Protein AF-A0A8J2J749-F1 (afdb_monomer_lite)

Sequence (98 aa):
MAPEDKFQYLIQSMREGSKAREVVDSFPLSGSNYPKVIDYLKERFGRDDILLEVYVRELLRLVLKTAQNSSDVISISSLYDKLETQLRALESLGVTPD

Secondary structure (DSSP, 8-state):
--HHHHHHHHHHHSPTT-HHHHHHHTS-S-TTTHHHHHHHHHHHH--HHHHHHHHHHHHHHHHHHHHTT-S----HHHHHHHHHHHHHHHHHTT----

pLDDT: mean 89.74, std 10.11, range [47.19, 97.25]

InterPro domains:
  IPR005312 Domain of unknown function DUF1759 [PF03564] (1-98)

Radius of gyration: 19.24 Å; chains: 1; bounding box: 40×36×50 Å

Organism: NCBI:txid39272

Structure (mmCIF, N/CA/C/O backbone):
data_AF-A0A8J2J749-F1
#
_entry.id   AF-A0A8J2J749-F1
#
loop_
_atom_site.group_PDB
_atom_site.id
_atom_site.type_symbol
_atom_site.label_atom_id
_atom_site.label_alt_id
_atom_site.label_comp_id
_atom_site.label_asym_id
_atom_site.label_entity_id
_atom_site.label_seq_id
_atom_site.pdbx_PDB_ins_code
_atom_site.Cartn_x
_atom_site.Cartn_y
_atom_site.Cartn_z
_atom_site.occupancy
_atom_site.B_iso_or_equiv
_atom_site.auth_seq_id
_atom_site.auth_comp_id
_atom_site.auth_asym_id
_atom_site.auth_atom_id
_atom_site.pdbx_PDB_model_num
ATOM 1 N N . MET A 1 1 ? 18.442 6.435 -4.446 1.00 76.88 1 MET A N 1
ATOM 2 C CA . MET A 1 1 ? 18.248 5.322 -5.399 1.00 76.88 1 MET A CA 1
ATOM 3 C C . MET A 1 1 ? 17.784 5.889 -6.712 1.00 76.88 1 MET A C 1
ATOM 5 O O . MET A 1 1 ? 16.829 6.670 -6.708 1.00 76.88 1 MET A O 1
ATOM 9 N N . ALA A 1 2 ? 18.460 5.509 -7.789 1.00 92.06 2 ALA A N 1
ATOM 10 C CA . ALA A 1 2 ? 18.009 5.808 -9.133 1.00 92.06 2 ALA A CA 1
ATOM 11 C C . ALA A 1 2 ? 16.668 5.089 -9.404 1.00 92.06 2 ALA A C 1
ATOM 13 O O . ALA A 1 2 ? 16.374 4.073 -8.761 1.00 92.06 2 ALA A O 1
ATOM 14 N N . PRO A 1 3 ? 15.808 5.605 -10.296 1.00 92.94 3 PRO A N 1
ATOM 15 C CA . PRO A 1 3 ? 14.561 4.932 -10.664 1.00 92.94 3 PRO A CA 1
ATOM 16 C C . PRO A 1 3 ? 14.772 3.498 -11.184 1.00 92.94 3 PRO A C 1
ATOM 18 O O . PRO A 1 3 ? 13.942 2.627 -10.934 1.00 92.94 3 PRO A O 1
ATOM 21 N N . GLU A 1 4 ? 15.904 3.231 -11.833 1.00 94.62 4 GLU A N 1
ATOM 22 C CA . GLU A 1 4 ? 16.354 1.904 -12.261 1.00 94.62 4 GLU A CA 1
ATOM 23 C C . GLU A 1 4 ? 16.544 0.963 -11.067 1.00 94.62 4 GLU A C 1
ATOM 25 O O . GLU A 1 4 ? 16.002 -0.143 -11.060 1.00 94.62 4 GLU A O 1
ATOM 30 N N . ASP A 1 5 ? 17.232 1.429 -10.018 1.00 96.38 5 ASP A N 1
ATOM 31 C CA . ASP A 1 5 ? 17.420 0.657 -8.786 1.00 96.38 5 ASP A CA 1
ATOM 32 C C . ASP A 1 5 ? 16.064 0.343 -8.139 1.00 96.38 5 ASP A C 1
ATOM 34 O O . ASP A 1 5 ? 15.840 -0.761 -7.644 1.00 96.38 5 ASP A O 1
ATOM 38 N N . LYS A 1 6 ? 15.136 1.316 -8.140 1.00 96.81 6 LYS A N 1
ATOM 39 C CA . LYS A 1 6 ? 13.788 1.138 -7.569 1.00 96.81 6 LYS A CA 1
ATOM 40 C C . LYS A 1 6 ? 12.997 0.092 -8.335 1.00 96.81 6 LYS A C 1
ATOM 42 O O . LYS A 1 6 ? 12.302 -0.711 -7.720 1.00 96.81 6 LYS A O 1
ATOM 47 N N . PHE A 1 7 ? 13.119 0.075 -9.657 1.00 97.00 7 PHE A N 1
ATOM 48 C CA . PHE A 1 7 ? 12.457 -0.923 -10.481 1.00 97.00 7 PHE A CA 1
ATOM 49 C C . PHE A 1 7 ? 13.063 -2.313 -10.262 1.00 97.00 7 PHE A C 1
ATOM 51 O O . PHE A 1 7 ? 12.332 -3.278 -10.047 1.00 97.00 7 PHE A O 1
ATOM 58 N N . GLN A 1 8 ? 14.388 -2.424 -10.188 1.00 96.50 8 GLN A N 1
ATOM 59 C CA . GLN A 1 8 ? 15.027 -3.694 -9.853 1.00 96.50 8 GLN A CA 1
ATOM 60 C C . GLN A 1 8 ? 14.590 -4.200 -8.469 1.00 96.50 8 GLN A C 1
ATOM 62 O O . GLN A 1 8 ? 14.308 -5.386 -8.296 1.00 96.50 8 GLN A O 1
ATOM 67 N N . TYR A 1 9 ? 14.473 -3.304 -7.491 1.00 96.75 9 TYR A N 1
ATOM 68 C CA . TYR A 1 9 ? 13.978 -3.658 -6.165 1.00 96.75 9 TYR A CA 1
ATOM 69 C C . TYR A 1 9 ? 12.505 -4.088 -6.182 1.00 96.75 9 TYR A C 1
ATOM 71 O O . TYR A 1 9 ? 12.145 -5.063 -5.524 1.00 96.75 9 TYR A O 1
ATOM 79 N N . LEU A 1 10 ? 11.655 -3.410 -6.961 1.00 96.56 10 LEU A N 1
ATOM 80 C CA . LEU A 1 10 ? 10.248 -3.779 -7.138 1.00 96.56 10 LEU A CA 1
ATOM 81 C C . LEU A 1 10 ? 10.122 -5.206 -7.675 1.00 96.56 10 LEU A C 1
ATOM 83 O O . LEU A 1 10 ? 9.378 -6.004 -7.113 1.00 96.56 10 LEU A O 1
ATOM 87 N N . ILE A 1 11 ? 10.898 -5.529 -8.711 1.00 95.69 11 ILE A N 1
ATOM 88 C CA . ILE A 1 11 ? 11.025 -6.874 -9.277 1.00 95.69 11 ILE A CA 1
ATOM 89 C C . ILE A 1 11 ? 11.376 -7.868 -8.161 1.00 95.69 11 ILE A C 1
ATOM 91 O O . ILE A 1 11 ? 10.610 -8.792 -7.899 1.00 95.69 11 ILE A O 1
ATOM 95 N N . GLN A 1 12 ? 12.481 -7.657 -7.445 1.00 95.75 12 GLN A N 1
ATOM 96 C CA . GLN A 1 12 ? 12.951 -8.580 -6.398 1.00 95.75 12 GLN A CA 1
ATOM 97 C C . GLN A 1 12 ? 11.965 -8.748 -5.234 1.00 95.75 12 GLN A C 1
ATOM 99 O O . GLN A 1 12 ? 11.929 -9.799 -4.601 1.00 95.75 12 GLN A O 1
ATOM 104 N N . SER A 1 13 ? 11.158 -7.725 -4.962 1.00 95.38 13 SER A N 1
ATOM 105 C CA . SER A 1 13 ? 10.173 -7.727 -3.877 1.00 95.38 13 SER A CA 1
ATOM 106 C C . SER A 1 13 ? 8.876 -8.455 -4.242 1.00 95.38 13 SER A C 1
ATOM 108 O O . SER A 1 13 ? 8.040 -8.708 -3.375 1.00 95.38 13 SER A O 1
ATOM 110 N N . MET A 1 14 ? 8.670 -8.777 -5.519 1.00 95.31 14 MET A N 1
ATOM 111 C CA . MET A 1 14 ? 7.466 -9.447 -5.995 1.00 95.31 14 MET A CA 1
ATOM 112 C C . MET A 1 14 ? 7.576 -10.964 -5.866 1.00 95.31 14 MET A C 1
ATOM 114 O O . MET A 1 14 ? 8.584 -11.570 -6.219 1.00 95.31 14 MET A O 1
ATOM 118 N N . ARG A 1 15 ? 6.481 -11.599 -5.441 1.00 97.00 15 ARG A N 1
ATOM 119 C CA . ARG A 1 15 ? 6.378 -13.059 -5.411 1.00 97.00 15 ARG A CA 1
ATOM 120 C C . ARG A 1 15 ? 6.352 -13.622 -6.833 1.00 97.00 15 ARG A C 1
ATOM 122 O O . ARG A 1 15 ? 5.458 -13.276 -7.611 1.00 97.00 15 ARG A O 1
ATOM 129 N N . GLU A 1 16 ? 7.286 -14.517 -7.141 1.00 95.25 16 GLU A N 1
ATOM 130 C CA . GLU A 1 16 ? 7.338 -15.228 -8.423 1.00 95.25 16 GLU A CA 1
ATOM 131 C C . GLU A 1 16 ? 6.022 -15.965 -8.722 1.00 95.25 16 GLU A C 1
ATOM 133 O O . GLU A 1 16 ? 5.375 -16.508 -7.822 1.00 95.25 16 GLU A O 1
ATOM 138 N N . GLY A 1 17 ? 5.595 -15.933 -9.989 1.00 94.81 17 GLY A N 1
ATOM 139 C CA . GLY A 1 17 ? 4.342 -16.543 -10.453 1.00 94.81 17 GLY A CA 1
ATOM 140 C C . GLY A 1 17 ? 3.057 -15.836 -10.002 1.00 94.81 17 GLY A C 1
ATOM 141 O O . GLY A 1 17 ? 1.964 -16.351 -10.223 1.00 94.81 17 GLY A O 1
ATOM 142 N N . SER A 1 18 ? 3.147 -14.676 -9.345 1.00 97.25 18 SER A N 1
ATOM 143 C CA . SER A 1 18 ? 1.961 -13.883 -9.007 1.00 97.25 18 SER A CA 1
ATOM 144 C C . SER A 1 18 ? 1.495 -13.014 -10.180 1.00 97.25 18 SER A C 1
ATOM 146 O O . SER A 1 18 ? 2.298 -12.537 -10.976 1.00 97.25 18 SER A O 1
ATOM 148 N N . LYS A 1 19 ? 0.193 -12.702 -10.226 1.00 96.50 19 LYS A N 1
ATOM 149 C CA . LYS A 1 19 ? -0.382 -11.778 -11.226 1.00 96.50 19 LYS A CA 1
ATOM 150 C C . LYS A 1 19 ? 0.265 -10.388 -11.201 1.00 96.50 19 LYS A C 1
ATOM 152 O O . LYS A 1 19 ? 0.385 -9.744 -12.235 1.00 96.50 19 LYS A O 1
ATOM 157 N N . ALA A 1 20 ? 0.660 -9.910 -10.020 1.00 96.31 20 ALA A N 1
ATOM 158 C CA . ALA A 1 20 ? 1.373 -8.641 -9.889 1.00 96.31 20 ALA A CA 1
ATOM 159 C C . ALA A 1 20 ? 2.777 -8.736 -10.501 1.00 96.31 20 ALA A C 1
ATOM 161 O O . ALA A 1 20 ? 3.205 -7.821 -11.200 1.00 96.31 20 ALA A O 1
ATOM 162 N N . ARG A 1 21 ? 3.461 -9.870 -10.304 1.00 97.25 21 ARG A N 1
ATOM 163 C CA . ARG A 1 21 ? 4.774 -10.123 -10.896 1.00 97.25 21 ARG A CA 1
ATOM 164 C C . ARG A 1 21 ? 4.718 -10.182 -12.423 1.00 97.25 21 ARG A C 1
ATOM 166 O O . ARG A 1 21 ? 5.538 -9.538 -13.062 1.00 97.25 21 ARG A O 1
ATOM 173 N N . GLU A 1 22 ? 3.715 -10.853 -12.990 1.00 96.81 22 GLU A N 1
ATOM 174 C CA . GLU A 1 22 ? 3.481 -10.889 -14.445 1.00 96.81 22 GLU A CA 1
ATOM 175 C C . GLU A 1 22 ? 3.326 -9.484 -15.043 1.00 96.81 22 GLU A C 1
ATOM 177 O O . GLU A 1 22 ? 3.867 -9.189 -16.107 1.00 96.81 22 GLU A O 1
ATOM 182 N N . VAL A 1 23 ? 2.617 -8.595 -14.341 1.00 96.44 23 VAL A N 1
ATOM 183 C CA . VAL A 1 23 ? 2.502 -7.189 -14.738 1.00 96.44 23 VAL A CA 1
ATOM 184 C C . VAL A 1 23 ? 3.866 -6.515 -14.730 1.00 96.44 23 VAL A C 1
ATOM 186 O O . VAL A 1 23 ? 4.211 -5.870 -15.712 1.00 96.44 23 VAL A O 1
ATOM 189 N N . VAL A 1 24 ? 4.657 -6.670 -13.670 1.00 96.62 24 VAL A N 1
ATOM 190 C CA . VAL A 1 24 ? 5.985 -6.047 -13.587 1.00 96.62 24 VAL A CA 1
ATOM 191 C C . VAL A 1 24 ? 6.921 -6.547 -14.684 1.00 96.62 24 VAL A C 1
ATOM 193 O O . VAL A 1 24 ? 7.585 -5.733 -15.322 1.00 96.62 24 VAL A O 1
ATOM 196 N N . ASP A 1 25 ? 6.921 -7.852 -14.952 1.00 96.19 25 ASP A N 1
ATOM 197 C CA . ASP A 1 25 ? 7.747 -8.473 -15.993 1.00 96.19 25 ASP A CA 1
ATOM 198 C C . ASP A 1 25 ? 7.346 -8.044 -17.415 1.00 96.19 25 ASP A C 1
ATOM 200 O O . ASP A 1 25 ? 8.157 -8.121 -18.337 1.00 96.19 25 ASP A O 1
ATOM 204 N N . SER A 1 26 ? 6.118 -7.550 -17.609 1.00 95.94 26 SER A N 1
ATOM 205 C CA . SER A 1 26 ? 5.661 -7.044 -18.909 1.00 95.94 26 SER A CA 1
ATOM 206 C C . SER A 1 26 ? 6.268 -5.688 -19.300 1.00 95.94 26 SER A C 1
ATOM 208 O O . SER A 1 26 ? 6.206 -5.301 -20.469 1.00 95.94 26 SER A O 1
ATOM 210 N N . PHE A 1 27 ? 6.883 -4.966 -18.354 1.00 96.00 27 PHE A N 1
ATOM 211 C CA . PHE A 1 27 ? 7.537 -3.682 -18.607 1.00 96.00 27 PHE A CA 1
ATOM 212 C C . PHE A 1 27 ? 9.059 -3.862 -18.727 1.00 96.00 27 PHE A C 1
ATOM 214 O O . PHE A 1 27 ? 9.683 -4.430 -17.831 1.00 96.00 27 PHE A O 1
ATOM 221 N N . PRO A 1 28 ? 9.709 -3.310 -19.770 1.00 96.19 28 PRO A N 1
ATOM 222 C CA . PRO A 1 28 ? 11.168 -3.316 -19.857 1.00 96.19 28 PRO A CA 1
ATOM 223 C C . PRO A 1 28 ? 11.815 -2.571 -18.683 1.00 96.19 28 PRO A C 1
ATOM 225 O O . PRO A 1 28 ? 11.406 -1.445 -18.375 1.00 96.19 28 PRO A O 1
ATOM 228 N N . LEU A 1 29 ? 12.860 -3.161 -18.086 1.00 94.38 29 LEU A N 1
ATOM 229 C CA . LEU A 1 29 ? 13.614 -2.590 -16.964 1.00 94.38 29 LEU A CA 1
ATOM 230 C C . LEU A 1 29 ? 14.308 -1.277 -17.370 1.00 94.38 29 LEU A C 1
ATOM 232 O O . LEU A 1 29 ? 15.386 -1.270 -17.958 1.00 94.38 29 LEU A O 1
ATOM 236 N N . SER A 1 30 ? 13.667 -0.153 -17.059 1.00 94.56 30 SER A N 1
ATOM 237 C CA . SER A 1 30 ? 14.152 1.206 -17.314 1.00 94.56 30 SER A CA 1
ATOM 238 C C . SER A 1 30 ? 13.585 2.145 -16.260 1.00 94.56 30 SER A C 1
ATOM 240 O O . SER A 1 30 ? 12.400 2.051 -15.935 1.00 94.56 30 SER A O 1
ATOM 242 N N . GLY A 1 31 ? 14.367 3.108 -15.772 1.00 93.75 31 GLY A N 1
ATOM 243 C CA . GLY A 1 31 ? 13.882 4.066 -14.782 1.00 93.75 31 GLY A CA 1
ATOM 244 C C . GLY A 1 31 ? 12.667 4.873 -15.236 1.00 93.75 31 GLY A C 1
ATOM 245 O O . GLY A 1 31 ? 11.810 5.208 -14.422 1.00 93.75 31 GLY A O 1
ATOM 246 N N . SER A 1 32 ? 12.530 5.101 -16.546 1.00 95.88 32 SER A N 1
ATOM 247 C CA . SER A 1 32 ? 11.360 5.757 -17.148 1.00 95.88 32 SER A CA 1
ATOM 248 C C . SER A 1 32 ? 10.066 4.936 -17.051 1.00 95.88 32 SER A C 1
ATOM 250 O O . SER A 1 32 ? 8.968 5.493 -17.097 1.00 95.88 32 SER A O 1
ATOM 252 N N . ASN A 1 33 ? 10.185 3.614 -16.912 1.00 96.75 33 ASN A N 1
ATOM 253 C CA . ASN A 1 33 ? 9.059 2.692 -16.808 1.00 96.75 33 ASN A CA 1
ATOM 254 C C . ASN A 1 33 ? 8.674 2.395 -15.355 1.00 96.75 33 ASN A C 1
ATOM 256 O O . ASN A 1 33 ? 7.553 1.952 -15.128 1.00 96.75 33 ASN A O 1
ATOM 260 N N . TYR A 1 34 ? 9.537 2.699 -14.376 1.00 97.00 34 TYR A N 1
ATOM 261 C CA . TYR A 1 34 ? 9.213 2.556 -12.954 1.00 97.00 34 TYR A CA 1
ATOM 262 C C . TYR A 1 34 ? 7.903 3.259 -12.546 1.00 97.00 34 TYR A C 1
ATOM 264 O O . TYR A 1 34 ? 7.036 2.596 -11.983 1.00 97.00 34 TYR A O 1
ATOM 272 N N . PRO A 1 35 ? 7.687 4.561 -12.827 1.00 97.00 35 PRO A N 1
ATOM 273 C CA . PRO A 1 35 ? 6.420 5.195 -12.459 1.00 97.00 35 PRO A CA 1
ATOM 274 C C . PRO A 1 35 ? 5.226 4.552 -13.181 1.00 97.00 35 PRO A C 1
ATOM 276 O O . PRO A 1 35 ? 4.215 4.272 -12.551 1.00 97.00 35 PRO A O 1
ATOM 279 N N . LYS A 1 36 ? 5.379 4.201 -14.465 1.00 97.06 36 LYS A N 1
ATOM 280 C CA . LYS A 1 36 ? 4.302 3.604 -15.273 1.00 97.06 36 LYS A CA 1
ATOM 281 C C . LYS A 1 36 ? 3.841 2.252 -14.735 1.00 97.06 36 LYS A C 1
ATOM 283 O O . LYS A 1 36 ? 2.644 1.990 -14.695 1.00 97.06 36 LYS A O 1
ATOM 288 N N . VAL A 1 37 ? 4.778 1.391 -14.325 1.00 97.19 37 VAL A N 1
ATOM 289 C CA . VAL A 1 37 ? 4.425 0.083 -13.758 1.00 97.19 37 VAL A CA 1
ATOM 290 C C . VAL A 1 37 ? 3.751 0.239 -12.395 1.00 97.19 37 VAL A C 1
ATOM 292 O O . VAL A 1 37 ? 2.811 -0.491 -12.104 1.00 97.19 37 VAL A O 1
ATOM 295 N N . ILE A 1 38 ? 4.168 1.216 -11.580 1.00 96.69 38 ILE A N 1
ATOM 296 C CA . ILE A 1 38 ? 3.509 1.520 -10.303 1.00 96.69 38 ILE A CA 1
ATOM 297 C C . ILE A 1 38 ? 2.073 1.997 -10.533 1.00 96.69 38 ILE A C 1
ATOM 299 O O . ILE A 1 38 ? 1.167 1.507 -9.860 1.00 96.69 38 ILE A O 1
ATOM 303 N N . ASP A 1 39 ? 1.856 2.900 -11.486 1.00 96.12 39 ASP A N 1
ATOM 304 C CA . ASP A 1 39 ? 0.520 3.404 -11.809 1.00 96.12 39 ASP A CA 1
ATOM 305 C C . ASP A 1 39 ? -0.380 2.281 -12.332 1.00 96.12 39 ASP A C 1
ATOM 307 O O . ASP A 1 39 ? -1.493 2.108 -11.844 1.00 96.12 39 ASP A O 1
ATOM 311 N N . TYR A 1 40 ? 0.133 1.431 -13.224 1.00 96.44 40 TYR A N 1
ATOM 312 C CA . TYR A 1 40 ? -0.618 0.286 -13.738 1.00 96.44 40 TYR A CA 1
ATOM 313 C C . TYR A 1 40 ? -0.938 -0.751 -12.645 1.00 96.44 40 TYR A C 1
ATOM 315 O O . TYR A 1 40 ? -2.028 -1.325 -12.615 1.00 96.44 40 TYR A O 1
ATOM 323 N N . LEU A 1 41 ? -0.012 -0.996 -11.709 1.00 96.38 41 LEU A N 1
ATOM 324 C CA . LEU A 1 41 ? -0.267 -1.860 -10.552 1.00 96.38 41 LEU A CA 1
ATOM 325 C C . LEU A 1 41 ? -1.376 -1.289 -9.661 1.00 96.38 41 LEU A C 1
ATOM 327 O O . LEU A 1 41 ? -2.235 -2.047 -9.210 1.00 96.38 41 LEU A O 1
ATOM 331 N N . LYS A 1 42 ? -1.379 0.027 -9.424 1.00 94.25 42 LYS A N 1
ATOM 332 C CA . LYS A 1 42 ? -2.436 0.706 -8.664 1.00 94.25 42 LYS A CA 1
ATOM 333 C C . LYS A 1 42 ? -3.773 0.678 -9.395 1.00 94.25 42 LYS A C 1
ATOM 335 O O . LYS A 1 42 ? -4.775 0.391 -8.769 1.00 94.25 42 LYS A O 1
ATOM 340 N N . GLU A 1 43 ? -3.805 0.893 -10.702 1.00 93.94 43 GLU A N 1
ATOM 341 C CA . GLU A 1 43 ? -5.048 0.822 -11.479 1.00 93.94 43 GLU A CA 1
ATOM 342 C C . GLU A 1 43 ? -5.650 -0.591 -11.452 1.00 93.94 43 GLU A C 1
ATOM 344 O O . GLU A 1 43 ? -6.852 -0.775 -11.272 1.00 93.94 43 GLU A O 1
ATOM 349 N N . ARG A 1 44 ? -4.804 -1.614 -11.611 1.00 95.06 44 ARG A N 1
ATOM 350 C CA . ARG A 1 44 ? -5.263 -3.001 -11.731 1.00 95.06 44 ARG A CA 1
ATOM 351 C C . ARG A 1 44 ? -5.573 -3.668 -10.394 1.00 95.06 44 ARG A C 1
ATOM 353 O O . ARG A 1 44 ? -6.436 -4.546 -10.338 1.00 95.06 44 ARG A O 1
ATOM 360 N N . PHE A 1 45 ? -4.821 -3.330 -9.349 1.00 93.88 45 PHE A N 1
ATOM 361 C CA . PHE A 1 45 ? -4.885 -4.005 -8.049 1.00 93.88 45 PHE A CA 1
ATOM 362 C C . PHE A 1 45 ? -5.171 -3.063 -6.878 1.00 93.88 45 PHE A C 1
ATOM 364 O O . PHE A 1 45 ? -5.546 -3.545 -5.809 1.00 93.88 45 PHE A O 1
ATOM 371 N N . GLY A 1 46 ? -5.012 -1.753 -7.058 1.00 91.38 46 GLY A N 1
ATOM 372 C CA . GLY A 1 46 ? -5.515 -0.758 -6.119 1.00 91.38 46 GLY A CA 1
ATOM 373 C C . GLY A 1 46 ? -7.038 -0.779 -6.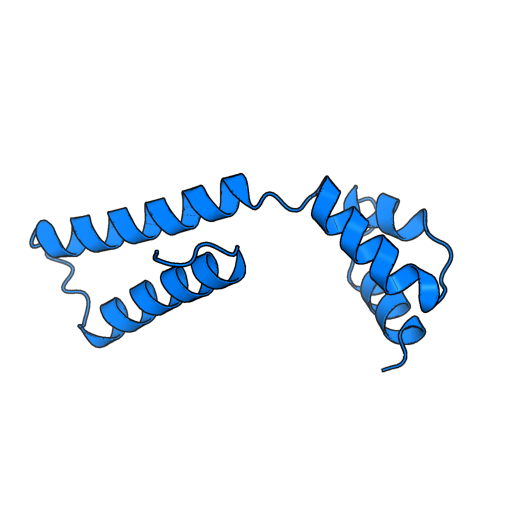140 1.00 91.38 46 GLY A C 1
ATO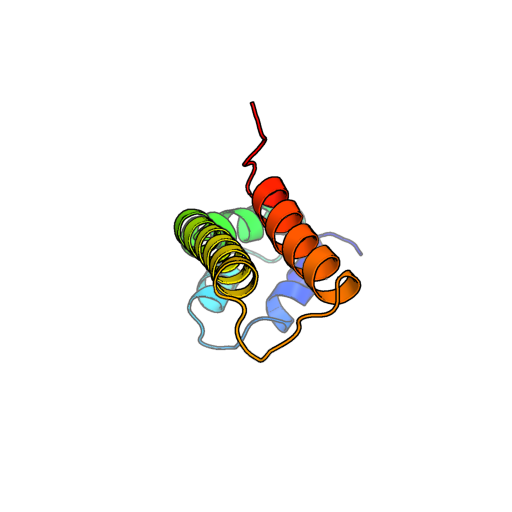M 374 O O . GLY A 1 46 ? -7.674 -0.823 -7.191 1.00 91.38 46 GLY A O 1
ATOM 375 N N . ARG A 1 47 ? -7.622 -0.859 -4.951 1.00 92.12 47 ARG A N 1
ATOM 376 C CA . ARG A 1 47 ? -9.065 -0.966 -4.730 1.00 92.12 47 ARG A CA 1
ATOM 377 C C . ARG A 1 47 ? -9.440 0.002 -3.630 1.00 92.12 47 ARG A C 1
ATOM 379 O O . ARG A 1 47 ? -9.782 -0.391 -2.515 1.00 92.12 47 ARG A O 1
ATOM 386 N N . ASP A 1 48 ? -9.282 1.276 -3.959 1.00 90.75 48 ASP A N 1
ATOM 387 C CA . ASP A 1 48 ? -9.505 2.393 -3.045 1.00 90.75 48 ASP A CA 1
ATOM 388 C C . ASP A 1 48 ? -10.955 2.404 -2.539 1.00 90.75 48 ASP A C 1
ATOM 390 O O . ASP A 1 48 ? -11.197 2.718 -1.378 1.00 90.75 48 ASP A O 1
ATOM 394 N N . ASP A 1 49 ? -11.900 1.934 -3.363 1.00 89.56 49 ASP A N 1
ATOM 395 C CA . ASP A 1 49 ? -13.301 1.681 -3.008 1.00 89.56 49 ASP A CA 1
ATOM 396 C C . ASP A 1 49 ? -13.443 0.717 -1.820 1.00 89.56 49 ASP A C 1
ATOM 398 O O . ASP A 1 49 ? -14.159 0.992 -0.855 1.00 89.56 49 ASP A O 1
ATOM 402 N N . ILE A 1 50 ? -12.722 -0.405 -1.866 1.00 93.38 50 ILE A N 1
ATOM 403 C CA . ILE A 1 50 ? -12.737 -1.413 -0.803 1.00 93.38 50 ILE A CA 1
ATOM 404 C C . ILE A 1 50 ? -12.017 -0.882 0.440 1.00 93.38 50 ILE A C 1
ATOM 406 O O . ILE A 1 50 ? -12.483 -1.094 1.560 1.00 93.38 50 ILE A O 1
ATOM 410 N N . LEU A 1 51 ? -10.883 -0.198 0.265 1.00 91.81 51 LEU A N 1
ATOM 411 C CA . LEU A 1 51 ? -10.127 0.377 1.381 1.00 91.81 51 LEU A CA 1
ATOM 412 C C . LEU A 1 51 ? -10.955 1.420 2.138 1.00 91.81 51 LEU A C 1
ATOM 414 O O . LEU A 1 51 ? -11.015 1.372 3.366 1.00 91.81 51 LEU A O 1
ATOM 418 N N . LEU A 1 52 ? -11.659 2.291 1.412 1.00 92.06 52 LEU A N 1
ATOM 419 C CA . LEU A 1 52 ? -12.602 3.253 1.972 1.00 92.06 52 LEU A CA 1
ATOM 420 C C . LEU A 1 52 ? -13.651 2.560 2.848 1.00 92.06 52 LEU A C 1
ATOM 422 O O . LEU A 1 52 ? -13.852 2.944 4.001 1.00 92.06 52 LEU A O 1
ATOM 426 N N . GLU A 1 53 ? -14.288 1.509 2.327 1.00 93.31 53 GLU A N 1
ATOM 427 C CA . GLU A 1 53 ? -15.294 0.752 3.072 1.00 93.31 53 GLU A CA 1
ATOM 428 C C . GLU A 1 53 ? -14.715 0.148 4.361 1.00 93.31 53 GLU A C 1
ATOM 430 O O . GLU A 1 53 ? -15.349 0.200 5.419 1.00 93.31 53 GLU A O 1
ATOM 435 N N . VAL A 1 54 ? -13.499 -0.401 4.298 1.00 94.38 54 VAL A N 1
ATOM 436 C CA . VAL A 1 54 ? -12.808 -0.966 5.464 1.00 94.38 54 VAL A CA 1
ATOM 437 C C . VAL A 1 54 ? -12.554 0.108 6.520 1.00 94.38 54 VAL A C 1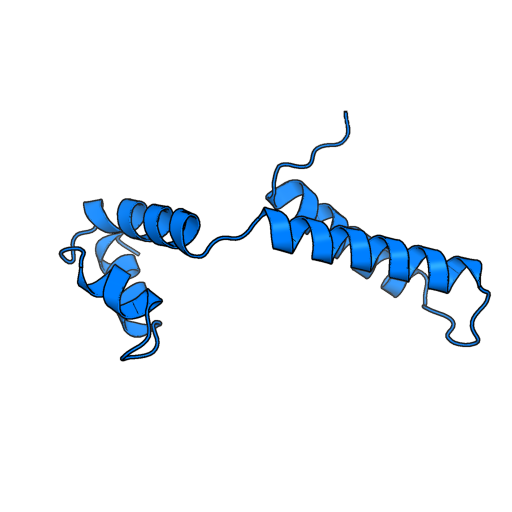
ATOM 439 O O . VAL A 1 54 ? -12.896 -0.105 7.685 1.00 94.38 54 VAL A O 1
ATOM 442 N N . TYR A 1 55 ? -12.012 1.262 6.133 1.00 93.19 55 TYR A N 1
ATOM 443 C CA . TYR A 1 55 ? -11.681 2.335 7.074 1.00 93.19 55 TYR A CA 1
ATOM 444 C C . TYR A 1 55 ? -12.930 2.943 7.723 1.00 93.19 55 TYR A C 1
ATOM 446 O O . TYR A 1 55 ? -12.976 3.111 8.945 1.00 93.19 55 TYR A O 1
ATOM 454 N N . VAL A 1 56 ? -13.997 3.176 6.950 1.00 92.69 56 VAL A N 1
ATOM 455 C CA . VAL A 1 56 ? -15.288 3.638 7.491 1.00 92.69 56 VAL A CA 1
ATOM 456 C C . VAL A 1 56 ? -15.884 2.601 8.445 1.00 92.69 56 VAL A C 1
ATOM 458 O O . VAL A 1 56 ? -16.380 2.945 9.519 1.00 92.69 56 VAL A O 1
ATOM 461 N N . ARG A 1 57 ? -15.806 1.311 8.103 1.00 94.94 57 ARG A N 1
ATOM 462 C CA . ARG A 1 57 ? -16.290 0.231 8.970 1.00 94.94 57 ARG A CA 1
ATOM 463 C C . ARG A 1 57 ? -15.520 0.165 10.289 1.00 94.94 57 ARG A C 1
ATOM 465 O O . ARG A 1 57 ? -16.137 -0.064 11.329 1.00 94.94 57 ARG A O 1
ATOM 472 N N . GLU A 1 58 ? -14.203 0.362 10.274 1.00 92.44 58 GLU A N 1
ATOM 473 C CA . GLU A 1 58 ? -13.397 0.430 11.499 1.00 92.44 58 GLU A CA 1
ATOM 474 C C . GLU A 1 58 ? -13.761 1.642 12.361 1.00 92.44 58 GLU A C 1
ATOM 476 O O . GLU A 1 58 ? -13.926 1.494 13.573 1.00 92.44 58 GLU A O 1
ATOM 481 N N . LEU A 1 59 ? -13.994 2.812 11.759 1.00 92.12 59 LEU A N 1
ATOM 482 C CA . LEU A 1 59 ? -14.498 3.982 12.486 1.00 92.12 59 LEU A CA 1
ATOM 483 C C . LEU A 1 59 ? -15.843 3.694 13.166 1.00 92.12 59 LEU A C 1
ATOM 485 O O . LEU A 1 59 ? -15.991 3.930 14.365 1.00 92.12 59 LEU A O 1
ATOM 489 N N . LEU A 1 60 ? -16.803 3.111 12.442 1.00 90.69 60 LEU A N 1
ATOM 490 C CA . LEU A 1 60 ? -18.100 2.727 13.009 1.00 90.69 60 LEU A CA 1
ATOM 491 C C . LEU A 1 60 ? -17.947 1.723 14.159 1.00 90.69 60 LEU A C 1
ATOM 493 O O . LEU A 1 60 ? -18.612 1.851 15.187 1.00 90.69 60 LEU A O 1
ATOM 497 N N . ARG A 1 61 ? -17.041 0.746 14.027 1.00 89.50 61 ARG A N 1
ATOM 498 C CA . ARG A 1 61 ? -16.728 -0.208 15.103 1.00 89.50 61 ARG A CA 1
ATOM 499 C C . ARG A 1 61 ? -16.186 0.488 16.347 1.00 89.50 61 ARG A C 1
ATOM 501 O O . ARG A 1 61 ? -16.581 0.112 17.449 1.00 89.50 61 ARG A O 1
ATOM 508 N N . LEU A 1 62 ? -15.302 1.475 16.193 1.00 89.00 62 LEU A N 1
ATOM 509 C CA . LEU A 1 62 ? -14.776 2.253 17.319 1.00 89.00 62 LEU A CA 1
ATOM 510 C C . LEU A 1 62 ? -15.894 3.025 18.024 1.00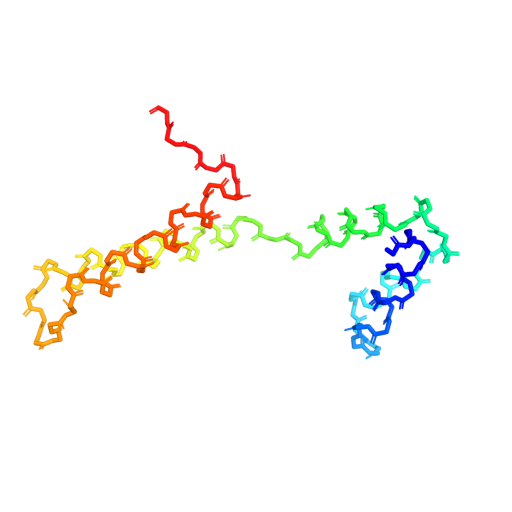 89.00 62 LEU A C 1
ATOM 512 O O . LEU A 1 62 ? -16.021 2.917 19.241 1.00 89.00 62 LEU A O 1
ATOM 516 N N . VAL A 1 63 ? -16.751 3.712 17.263 1.00 85.50 63 VAL A N 1
ATOM 517 C CA . VAL A 1 63 ? -17.895 4.464 17.806 1.00 85.50 63 VAL A CA 1
ATOM 518 C C . VAL A 1 63 ? -18.845 3.551 18.582 1.00 85.50 63 VAL A C 1
ATOM 520 O O . VAL A 1 63 ? -19.224 3.871 19.708 1.00 85.50 63 VAL A O 1
ATOM 523 N N . LEU A 1 64 ? -19.198 2.390 18.022 1.00 85.19 64 LEU A N 1
ATOM 524 C CA . LEU A 1 64 ? -20.097 1.436 18.677 1.00 85.19 64 LEU A CA 1
ATOM 525 C C . LEU A 1 64 ? -19.507 0.879 19.978 1.00 85.19 64 LEU A C 1
ATOM 527 O O . LEU A 1 64 ? -20.222 0.798 20.975 1.00 85.19 64 LEU A O 1
ATOM 531 N N . LYS A 1 65 ? -18.207 0.555 20.001 1.00 83.12 65 LYS A N 1
ATOM 532 C CA . LYS A 1 65 ? -17.520 0.104 21.225 1.00 83.12 65 LYS A CA 1
ATOM 533 C C . LYS A 1 65 ? -17.549 1.167 22.320 1.00 83.12 65 LYS A C 1
ATOM 535 O O . LYS A 1 65 ? -17.832 0.849 23.471 1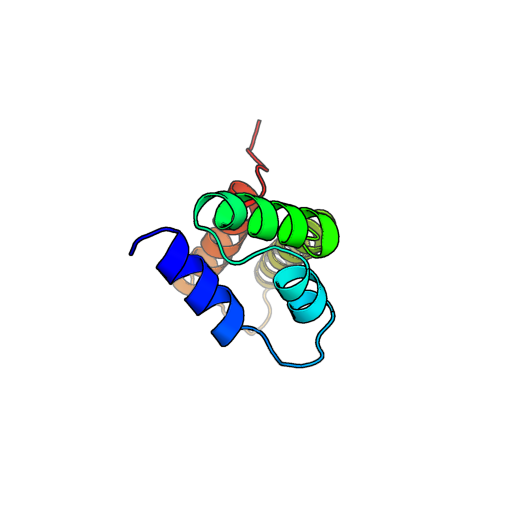.00 83.12 65 LYS A O 1
ATOM 540 N N . THR A 1 66 ? -17.305 2.427 21.965 1.00 77.00 66 THR A N 1
ATOM 541 C CA . THR A 1 66 ? -17.356 3.538 22.922 1.00 77.00 66 THR A CA 1
ATOM 542 C C . THR A 1 66 ? -18.782 3.808 23.417 1.00 77.00 66 THR A C 1
ATOM 544 O O . THR A 1 66 ? -18.967 4.086 24.597 1.00 77.00 66 THR A O 1
ATOM 547 N N . ALA A 1 67 ? -19.799 3.690 22.558 1.00 77.44 67 ALA A N 1
ATOM 548 C CA . ALA A 1 67 ? -21.193 3.970 22.915 1.00 77.44 67 ALA A CA 1
ATOM 549 C C . ALA A 1 67 ? -21.851 2.878 23.778 1.00 77.44 67 ALA A C 1
ATOM 551 O O . ALA A 1 67 ? -22.738 3.171 24.577 1.00 77.44 67 ALA A O 1
ATOM 552 N N . GLN A 1 68 ? -21.444 1.615 23.618 1.00 73.44 68 GLN A N 1
ATOM 553 C CA . GLN A 1 68 ? -22.101 0.474 24.265 1.00 73.44 68 GLN A CA 1
ATOM 554 C C . GLN A 1 68 ? -21.616 0.187 25.696 1.00 73.44 68 GLN A C 1
ATOM 556 O O . GLN A 1 68 ? -22.066 -0.797 26.279 1.00 73.44 68 GLN A O 1
ATOM 561 N N . ASN A 1 69 ? -20.735 1.018 26.282 1.00 62.91 69 ASN A N 1
ATOM 562 C CA . ASN A 1 69 ? -20.123 0.783 27.603 1.00 62.91 69 ASN A CA 1
ATOM 563 C C . ASN A 1 69 ? -19.650 -0.674 27.767 1.00 62.91 69 ASN A C 1
ATOM 565 O O . ASN A 1 69 ? -19.829 -1.291 28.819 1.00 62.91 69 ASN A O 1
ATOM 569 N N . SER A 1 70 ? -19.101 -1.254 26.693 1.00 59.06 70 SER A N 1
ATOM 570 C CA . SER A 1 70 ? -18.576 -2.613 26.737 1.00 59.06 70 SER A CA 1
ATOM 571 C C . SER A 1 70 ? -17.472 -2.669 27.788 1.00 59.06 70 SER A C 1
ATOM 573 O O . SER A 1 70 ? -16.654 -1.755 27.863 1.00 59.06 70 SER A O 1
ATOM 575 N N . SER A 1 71 ? -17.428 -3.748 28.570 1.00 58.69 71 SER A N 1
ATOM 576 C CA . SER A 1 71 ? -16.434 -4.007 29.627 1.00 58.69 71 SER A CA 1
ATOM 577 C C . SER A 1 71 ? -14.969 -3.852 29.187 1.00 58.69 71 SER A C 1
ATOM 579 O O . SER A 1 71 ? -14.080 -3.756 30.030 1.00 58.69 71 SER A O 1
ATOM 581 N N . ASP A 1 72 ? -14.720 -3.803 27.878 1.00 63.25 72 ASP A N 1
ATOM 582 C CA . ASP A 1 72 ? -13.454 -3.419 27.269 1.00 63.25 72 ASP A CA 1
ATOM 583 C C . ASP A 1 72 ? -13.266 -1.897 27.324 1.00 63.25 72 ASP A C 1
ATOM 585 O O . ASP A 1 72 ? -13.559 -1.168 26.372 1.00 63.25 72 ASP A O 1
ATOM 589 N N . VAL A 1 73 ? -12.747 -1.407 28.450 1.00 68.44 73 VAL A N 1
ATOM 590 C CA . VAL A 1 73 ? -12.306 -0.013 28.581 1.00 68.44 73 VAL A CA 1
ATOM 591 C C . VAL A 1 73 ? -11.116 0.210 27.643 1.00 68.44 73 VAL A C 1
ATOM 593 O O . VAL A 1 73 ? -9.968 -0.090 27.974 1.00 68.44 73 VAL A O 1
ATOM 596 N N . ILE A 1 74 ? -11.377 0.732 26.444 1.00 75.19 74 ILE A N 1
ATOM 597 C CA . ILE A 1 74 ? -10.321 1.238 25.565 1.00 75.19 74 ILE A CA 1
ATOM 598 C C . ILE A 1 74 ? -9.752 2.491 26.233 1.00 75.19 74 ILE A C 1
ATOM 600 O O . ILE A 1 74 ? -10.491 3.423 26.552 1.00 75.19 74 ILE A O 1
ATOM 604 N N . SER A 1 75 ? -8.437 2.526 26.453 1.00 85.12 75 SER A N 1
ATOM 605 C CA . SER A 1 75 ? -7.791 3.733 26.968 1.00 85.12 75 SER A CA 1
ATOM 606 C C . SER A 1 75 ? -7.978 4.895 25.990 1.00 85.12 75 SER A C 1
ATOM 608 O O . SER A 1 75 ? -7.957 4.705 24.773 1.00 85.12 75 SER A O 1
ATOM 610 N N . ILE A 1 76 ? -8.113 6.115 26.513 1.00 83.75 76 ILE A N 1
ATOM 611 C CA . ILE A 1 76 ? -8.303 7.323 25.691 1.00 83.75 76 ILE A CA 1
ATOM 612 C C . ILE A 1 76 ? -7.179 7.471 24.651 1.00 83.75 76 ILE A C 1
ATOM 614 O O . ILE A 1 76 ? -7.457 7.774 23.496 1.00 83.75 76 ILE A O 1
ATOM 618 N N . SER A 1 77 ? -5.930 7.169 25.030 1.00 88.19 77 SER A N 1
ATOM 619 C CA . SER A 1 77 ? -4.791 7.165 24.100 1.00 88.19 77 SER A CA 1
ATOM 620 C C . SER A 1 77 ? -4.994 6.172 22.956 1.00 88.19 77 SER A C 1
ATOM 622 O O . SER A 1 77 ? -4.857 6.538 21.798 1.00 88.19 77 SER A O 1
ATOM 624 N N . SER A 1 78 ? -5.392 4.929 23.257 1.00 88.56 78 SER A N 1
ATOM 625 C CA . SER A 1 78 ? -5.596 3.913 22.219 1.00 88.56 78 SER A CA 1
ATOM 626 C C . SER A 1 78 ? -6.767 4.253 21.300 1.00 88.56 78 SER A C 1
ATOM 628 O O . SER A 1 78 ? -6.723 3.936 20.112 1.00 88.56 78 SER A O 1
ATOM 630 N N . LEU A 1 79 ? -7.816 4.884 21.832 1.00 88.31 79 LEU A N 1
ATOM 631 C CA . LEU A 1 79 ? -8.933 5.362 21.026 1.00 88.31 79 LEU A CA 1
ATOM 632 C C . LEU A 1 79 ? -8.477 6.463 20.062 1.00 88.31 79 LEU A C 1
ATOM 634 O O . LEU A 1 79 ? -8.771 6.372 18.873 1.00 88.31 79 LEU A O 1
ATOM 638 N N . TYR A 1 80 ? -7.730 7.450 20.563 1.00 89.81 80 TYR A N 1
ATOM 639 C CA . TYR A 1 80 ? -7.173 8.532 19.753 1.00 89.81 80 TYR A CA 1
ATOM 640 C C . TYR A 1 80 ? -6.281 7.993 18.630 1.00 89.81 80 TYR A C 1
ATOM 642 O O . TYR A 1 80 ? -6.526 8.287 17.464 1.00 89.81 80 TYR A O 1
ATOM 650 N N . ASP A 1 81 ? -5.321 7.124 18.956 1.00 93.31 81 ASP A N 1
ATOM 651 C CA . ASP A 1 81 ? -4.389 6.561 17.973 1.00 93.31 81 ASP A CA 1
ATOM 652 C C . ASP A 1 81 ? -5.119 5.783 16.868 1.00 93.31 81 ASP A C 1
ATOM 654 O O . ASP A 1 81 ? -4.773 5.870 15.686 1.00 93.31 81 ASP A O 1
ATOM 658 N N . LYS A 1 82 ? -6.158 5.022 1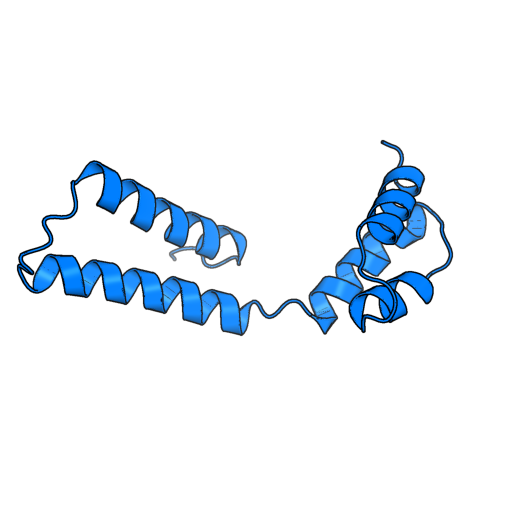7.238 1.00 92.25 82 LYS A N 1
ATOM 659 C CA . LYS A 1 82 ? -6.962 4.253 16.280 1.00 92.25 82 LYS A CA 1
ATOM 660 C C . LYS A 1 82 ? -7.806 5.154 15.387 1.00 92.25 82 LYS A C 1
ATOM 662 O O . LYS A 1 82 ? -7.864 4.888 14.190 1.00 92.25 82 LYS A O 1
ATOM 667 N N . LEU A 1 83 ? -8.432 6.191 15.944 1.00 91.69 83 LEU A N 1
ATOM 668 C CA . LEU A 1 83 ? -9.181 7.182 15.167 1.00 91.69 83 LEU A CA 1
ATOM 669 C C . LEU A 1 83 ? -8.262 7.887 14.169 1.00 91.69 83 LEU A C 1
ATOM 671 O O . LEU A 1 83 ? -8.536 7.871 12.973 1.00 91.69 83 LEU A O 1
ATOM 675 N N . GLU A 1 84 ? -7.137 8.410 14.648 1.00 93.50 84 GLU A N 1
ATOM 676 C CA . GLU A 1 84 ? -6.143 9.109 13.836 1.00 93.50 84 GLU A CA 1
ATOM 677 C C . GLU A 1 84 ? -5.602 8.223 12.703 1.00 93.50 84 GLU A C 1
ATOM 679 O O . GLU A 1 84 ? -5.440 8.673 11.571 1.00 93.50 84 GLU A O 1
ATOM 684 N N . THR A 1 85 ? -5.379 6.932 12.975 1.00 94.75 85 THR A N 1
ATOM 685 C CA . THR A 1 85 ? -4.954 5.962 11.955 1.00 94.75 85 THR A CA 1
ATOM 686 C C . THR A 1 85 ? -5.975 5.845 10.825 1.00 94.75 85 THR A C 1
ATOM 688 O O . THR A 1 85 ? -5.591 5.872 9.657 1.00 94.75 85 THR A O 1
ATOM 691 N N . GLN A 1 86 ? -7.267 5.714 11.151 1.00 92.88 86 GLN A N 1
ATOM 692 C CA . GLN A 1 86 ? -8.305 5.609 10.123 1.00 92.88 86 GLN A CA 1
ATOM 693 C C . GLN A 1 86 ? -8.485 6.933 9.370 1.00 92.88 86 GLN A C 1
ATOM 695 O O . GLN A 1 86 ? -8.621 6.915 8.151 1.00 92.88 86 GLN A O 1
ATOM 700 N N . LEU A 1 87 ? -8.430 8.075 10.064 1.00 92.56 87 LEU A N 1
ATOM 701 C CA . LEU A 1 87 ? -8.557 9.397 9.443 1.00 92.56 87 LEU A CA 1
ATOM 702 C C . LEU A 1 87 ? -7.424 9.672 8.448 1.00 92.56 87 LEU A C 1
ATOM 704 O O . LEU A 1 87 ? -7.701 9.985 7.296 1.00 92.56 87 LEU A O 1
ATOM 708 N N . ARG A 1 88 ? -6.162 9.439 8.826 1.00 93.88 88 ARG A N 1
ATOM 709 C CA . ARG A 1 88 ? -5.017 9.594 7.907 1.00 93.88 88 ARG A CA 1
ATOM 710 C C . ARG A 1 88 ? -5.098 8.667 6.697 1.00 93.88 88 ARG A C 1
ATOM 712 O O . ARG A 1 88 ? -4.651 9.021 5.604 1.00 93.88 88 ARG A O 1
ATOM 719 N N . ALA A 1 89 ? -5.640 7.463 6.883 1.00 92.06 89 ALA A N 1
ATOM 720 C CA . ALA A 1 89 ? -5.833 6.522 5.789 1.00 92.06 89 ALA A CA 1
ATOM 721 C C . ALA A 1 89 ? -6.903 7.020 4.802 1.00 92.06 89 ALA A C 1
ATOM 723 O O . ALA A 1 89 ? -6.694 6.947 3.594 1.00 92.06 89 ALA A O 1
ATOM 724 N N . LEU A 1 90 ? -7.997 7.596 5.306 1.00 92.38 90 LEU A N 1
ATOM 725 C CA . LEU A 1 90 ? -9.039 8.234 4.497 1.00 92.38 90 LEU A CA 1
ATOM 726 C C . LEU A 1 90 ? -8.529 9.487 3.768 1.00 92.38 90 LEU A C 1
ATOM 728 O O . LEU A 1 90 ? -8.771 9.632 2.571 1.00 92.38 90 LEU A O 1
ATOM 732 N N . GLU A 1 91 ? -7.755 10.340 4.441 1.00 91.06 91 GLU A N 1
ATOM 733 C CA . GLU A 1 91 ? -7.098 11.501 3.822 1.00 91.06 91 GLU A CA 1
ATOM 734 C C . GLU A 1 91 ? -6.159 11.080 2.684 1.00 91.06 91 GLU A C 1
ATOM 736 O O . GLU A 1 91 ? -6.143 11.697 1.621 1.00 91.06 91 GLU A O 1
ATOM 741 N N . SER A 1 92 ? -5.414 9.983 2.870 1.00 90.19 92 SER A N 1
ATOM 742 C CA . SER A 1 92 ? -4.524 9.430 1.837 1.00 90.19 92 SER A CA 1
ATOM 743 C C . SER A 1 92 ? -5.281 8.907 0.609 1.00 90.19 92 SER A C 1
ATOM 745 O O . SER A 1 92 ? -4.701 8.840 -0.473 1.00 90.19 92 SER A O 1
ATOM 747 N N . LEU A 1 93 ? -6.562 8.557 0.767 1.00 88.88 93 LEU A N 1
ATOM 748 C CA . LEU A 1 93 ? -7.474 8.203 -0.325 1.00 88.88 93 LEU A CA 1
ATOM 749 C C . LEU A 1 93 ? -8.169 9.429 -0.947 1.00 88.88 93 LEU A C 1
ATOM 751 O O . LEU A 1 93 ? -8.998 9.275 -1.839 1.00 88.88 93 LEU A O 1
ATOM 755 N N . GLY A 1 94 ? -7.852 10.644 -0.491 1.00 86.12 94 GLY A N 1
ATOM 756 C CA . GLY A 1 94 ? -8.460 11.879 -0.985 1.00 86.12 94 GLY A CA 1
ATOM 757 C C . GLY A 1 94 ? -9.849 12.167 -0.414 1.00 86.12 94 GLY A C 1
ATOM 758 O O . GLY A 1 94 ? -10.555 13.017 -0.951 1.00 86.12 94 GLY A O 1
ATOM 759 N N . VAL A 1 95 ? -10.254 11.491 0.666 1.00 81.50 95 VAL A N 1
ATOM 760 C CA . VAL A 1 95 ? -11.479 11.831 1.400 1.00 81.50 95 VAL A CA 1
ATOM 761 C C . VAL A 1 95 ? -11.165 12.997 2.327 1.00 81.50 95 VAL A C 1
ATOM 763 O O . VAL A 1 95 ? -10.687 12.810 3.444 1.00 81.50 95 VAL A O 1
ATOM 766 N N . THR A 1 96 ? -11.400 14.213 1.848 1.00 71.75 96 THR A N 1
ATOM 767 C CA . THR A 1 96 ? -11.309 15.423 2.666 1.00 71.75 96 THR A CA 1
ATOM 768 C C . THR A 1 96 ? -12.677 15.760 3.255 1.00 71.75 96 THR A C 1
ATOM 770 O O . THR A 1 96 ? -13.681 15.602 2.558 1.00 71.75 96 THR A O 1
ATOM 773 N N . PRO A 1 97 ? -12.754 16.223 4.513 1.00 58.50 97 PRO A N 1
ATOM 774 C CA . PRO A 1 97 ? -13.965 16.870 4.997 1.00 58.50 97 PRO A CA 1
ATOM 775 C C . PRO A 1 97 ? -14.207 18.144 4.173 1.00 58.50 97 PRO A C 1
ATOM 777 O O . PRO A 1 97 ? -13.275 18.929 3.986 1.00 58.50 97 PRO A O 1
ATOM 780 N N . ASP A 1 98 ? -15.427 18.302 3.656 1.00 47.19 98 ASP A N 1
ATOM 781 C CA . ASP A 1 98 ? -15.916 19.574 3.099 1.00 47.19 98 ASP A CA 1
ATOM 782 C C . ASP A 1 98 ? -15.948 20.680 4.171 1.00 47.19 98 ASP A C 1
ATOM 784 O O . ASP A 1 98 ? -16.263 20.366 5.349 1.00 47.19 98 ASP A O 1
#

Foldseek 3Di:
DQLLVVLVVVQVPDDPPDPLNVLSVVDPRDSVCSVVSVVVCCVVPNDLVVLLVVLVVQVVVLVCCVVVVPPPPDDPVNSVVSNVVSVVSCVVSVDDDD